Protein AF-A0AAN6UF73-F1 (afdb_monomer)

Sequence (122 aa):
MASRGGQQQQGEAVDLGTLSTQQLTAVKKQLDGEVEHLSQSYGQLAAALAKFRECLRVVQSGSSSLEKDTQSATEFYDAKVKELGANIQGLENIVQGKTNNLRMVEEVLRQKVLAAGEQPSS

InterPro domains:
  IPR009053 Prefoldin [G3DSA:1.10.287.370] (17-64)
  IPR009053 Prefoldin [G3DSA:1.10.287.370] (65-114)

Structure (mmCIF, N/CA/C/O backbone):
data_AF-A0AAN6UF73-F1
#
_entry.id   AF-A0AAN6UF73-F1
#
loop_
_atom_site.group_PDB
_atom_site.id
_atom_site.type_symbol
_atom_site.label_atom_id
_atom_site.label_alt_id
_atom_site.label_comp_id
_atom_site.label_asym_id
_atom_site.label_entity_id
_atom_site.label_seq_id
_atom_site.pdbx_PDB_ins_code
_atom_site.Cartn_x
_atom_site.Cartn_y
_atom_site.Cartn_z
_atom_site.occupancy
_atom_site.B_iso_or_equiv
_atom_site.auth_seq_id
_atom_site.auth_comp_id
_atom_site.auth_asym_id
_atom_site.auth_atom_id
_atom_site.pdbx_PDB_model_num
ATOM 1 N N . MET A 1 1 ? 19.159 -40.507 29.660 1.00 45.12 1 MET A N 1
ATOM 2 C CA . MET A 1 1 ? 19.038 -40.204 28.215 1.00 45.12 1 MET A CA 1
ATOM 3 C C . MET A 1 1 ? 17.563 -39.904 27.954 1.00 45.12 1 MET A C 1
ATOM 5 O O . MET A 1 1 ? 16.775 -40.828 27.914 1.00 45.12 1 MET A O 1
ATOM 9 N N . ALA A 1 2 ? 17.098 -38.687 28.240 1.00 49.09 2 ALA A N 1
ATOM 10 C CA . ALA A 1 2 ? 17.096 -37.505 27.365 1.00 49.09 2 ALA A CA 1
ATOM 11 C C . ALA A 1 2 ? 15.988 -37.553 26.290 1.00 49.09 2 ALA A C 1
ATOM 13 O O . ALA A 1 2 ? 16.274 -37.721 25.111 1.00 49.09 2 ALA A O 1
ATOM 14 N N . SER A 1 3 ? 14.736 -37.345 26.714 1.00 46.59 3 SER A N 1
ATOM 15 C CA . SER A 1 3 ? 13.620 -37.006 25.822 1.00 46.59 3 SER A CA 1
ATOM 16 C C . SER A 1 3 ? 13.335 -35.508 25.935 1.00 46.59 3 SER A C 1
ATOM 18 O O . SER A 1 3 ? 12.691 -35.046 26.873 1.00 46.59 3 SER A O 1
ATOM 20 N N . ARG A 1 4 ? 13.892 -34.747 24.989 1.00 51.75 4 ARG A N 1
ATOM 21 C CA . ARG A 1 4 ? 13.622 -33.323 24.750 1.00 51.75 4 ARG A CA 1
ATOM 22 C C . ARG A 1 4 ? 12.236 -33.209 24.107 1.00 51.75 4 ARG A C 1
ATOM 24 O O . ARG A 1 4 ? 12.088 -33.476 22.920 1.00 51.75 4 ARG A O 1
ATOM 31 N N . GLY A 1 5 ? 11.230 -32.839 24.896 1.00 46.72 5 GLY A N 1
ATOM 32 C CA . GLY A 1 5 ? 9.947 -32.367 24.375 1.00 46.72 5 GLY A CA 1
ATOM 33 C C . GLY A 1 5 ? 10.129 -30.974 23.778 1.00 46.72 5 GLY A C 1
ATOM 34 O O . GLY A 1 5 ? 10.600 -30.067 24.461 1.00 46.72 5 GLY A O 1
ATOM 35 N N . GLY A 1 6 ? 9.819 -30.831 22.490 1.00 47.97 6 GLY A N 1
ATOM 36 C CA . GLY A 1 6 ? 9.841 -29.557 21.785 1.00 47.97 6 GLY A CA 1
ATOM 37 C C . GLY A 1 6 ? 8.753 -28.638 22.321 1.00 47.97 6 GLY A C 1
ATOM 38 O O . GLY A 1 6 ? 7.569 -28.908 22.146 1.00 47.97 6 GLY A O 1
ATOM 39 N N . GLN A 1 7 ? 9.158 -27.548 22.961 1.00 49.78 7 GLN A N 1
ATOM 40 C CA . GLN A 1 7 ? 8.251 -26.464 23.299 1.00 49.78 7 GLN A CA 1
ATOM 41 C C . GLN A 1 7 ? 8.171 -25.541 22.083 1.00 49.78 7 GLN A C 1
ATOM 43 O O . GLN A 1 7 ? 9.099 -24.794 21.775 1.00 49.78 7 GLN A O 1
ATOM 48 N N . GLN A 1 8 ? 7.077 -25.698 21.337 1.00 47.19 8 GLN A N 1
ATOM 49 C CA . GLN A 1 8 ? 6.689 -24.837 20.229 1.00 47.19 8 GLN A CA 1
ATOM 50 C C . GLN A 1 8 ? 6.612 -23.391 20.726 1.00 47.19 8 GLN A C 1
ATOM 52 O O . GLN A 1 8 ? 5.924 -23.099 21.703 1.00 47.19 8 GLN A O 1
ATOM 57 N N . GLN A 1 9 ? 7.331 -22.497 20.046 1.00 44.38 9 GLN A N 1
ATOM 58 C CA . GLN A 1 9 ? 7.171 -21.055 20.190 1.00 44.38 9 GLN A CA 1
ATOM 59 C C . GLN A 1 9 ? 5.758 -20.690 19.741 1.00 44.38 9 GLN A C 1
ATOM 61 O O . GLN A 1 9 ? 5.437 -20.679 18.553 1.00 44.38 9 GLN A O 1
ATOM 66 N N . GLN A 1 10 ? 4.906 -20.452 20.729 1.00 39.59 10 GLN A N 1
ATOM 67 C CA . GLN A 1 10 ? 3.607 -19.837 20.567 1.00 39.59 10 GLN A CA 1
ATOM 68 C C . GLN A 1 10 ? 3.887 -18.363 20.261 1.00 39.59 10 GLN A C 1
ATOM 70 O O . GLN A 1 10 ? 4.352 -17.628 21.128 1.00 39.59 10 GLN A O 1
ATOM 75 N N . GLY A 1 11 ? 3.704 -17.955 19.003 1.00 44.62 11 GLY A N 1
ATOM 76 C CA . GLY A 1 11 ? 3.624 -16.536 18.677 1.00 44.62 11 GLY A CA 1
ATOM 77 C C . GLY A 1 11 ? 2.527 -15.944 19.549 1.00 44.62 11 GLY A C 1
ATOM 78 O O . GLY A 1 11 ? 1.411 -16.459 19.547 1.00 44.62 11 GLY A O 1
ATOM 79 N N . GLU A 1 12 ? 2.888 -14.954 20.357 1.00 49.75 12 GLU A N 1
ATOM 80 C CA . GLU A 1 12 ? 2.018 -14.307 21.330 1.00 49.75 12 GLU A CA 1
ATOM 81 C C . GLU A 1 12 ? 0.819 -13.717 20.575 1.00 49.75 12 GLU A C 1
ATOM 83 O O . GLU A 1 12 ? 0.893 -12.648 19.968 1.00 49.75 12 GLU A O 1
ATOM 88 N N . ALA A 1 13 ? -0.272 -14.482 20.504 1.00 52.22 13 ALA A N 1
ATOM 89 C CA . ALA A 1 13 ? -1.521 -14.023 19.936 1.00 52.22 13 ALA A CA 1
ATOM 90 C C . ALA A 1 13 ? -2.030 -12.945 20.887 1.00 52.22 13 ALA A C 1
ATOM 92 O O . ALA A 1 13 ? -2.541 -13.249 21.963 1.00 52.22 13 ALA A O 1
ATOM 93 N N . VAL A 1 14 ? -1.792 -11.683 20.529 1.00 63.09 14 VAL A N 1
ATOM 94 C CA . VAL A 1 14 ? -2.242 -10.535 21.313 1.00 63.09 14 VAL A CA 1
ATOM 95 C C . VAL A 1 14 ? -3.760 -10.620 21.412 1.00 63.09 14 VAL A C 1
ATOM 97 O O . VAL A 1 14 ? -4.469 -10.417 20.426 1.00 63.09 14 VAL A O 1
ATOM 100 N N . ASP A 1 15 ? -4.259 -10.953 22.599 1.00 70.94 15 ASP A N 1
ATOM 101 C CA . ASP A 1 15 ? -5.688 -11.046 22.845 1.00 70.94 15 ASP A CA 1
ATOM 102 C C . ASP A 1 15 ? -6.284 -9.634 22.871 1.00 70.94 15 ASP A C 1
ATOM 104 O O . ASP A 1 15 ? -6.174 -8.896 23.854 1.00 70.94 15 ASP A O 1
ATOM 108 N N . LEU A 1 16 ? -6.907 -9.243 21.759 1.00 75.31 16 LEU A N 1
ATOM 109 C CA . LEU A 1 16 ? -7.551 -7.937 21.600 1.00 75.31 16 LEU A CA 1
ATOM 110 C C . LEU A 1 16 ? -8.676 -7.714 22.631 1.00 75.31 16 LEU A C 1
ATOM 112 O O . LEU A 1 16 ? -9.005 -6.569 22.949 1.00 75.31 16 LEU A O 1
ATOM 116 N N . GLY A 1 17 ? -9.247 -8.793 23.179 1.00 72.50 17 GLY A N 1
ATOM 117 C CA . GLY A 1 17 ? -10.287 -8.769 24.205 1.00 72.50 17 GLY A CA 1
ATOM 118 C C . GLY A 1 17 ? -9.784 -8.305 25.573 1.00 72.50 17 GLY A C 1
ATOM 119 O O . GLY A 1 17 ? -10.557 -7.716 26.332 1.00 72.50 17 GLY A O 1
ATOM 120 N N . THR A 1 18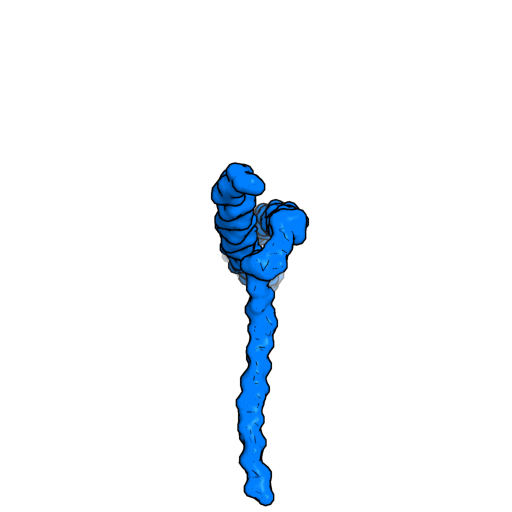 ? -8.496 -8.469 25.876 1.00 79.31 18 THR A N 1
ATOM 121 C CA . THR A 1 18 ? -7.882 -7.958 27.117 1.00 79.31 18 THR A CA 1
ATOM 122 C C . THR A 1 18 ? -7.584 -6.457 27.087 1.00 79.31 18 THR A C 1
ATOM 124 O O . THR A 1 18 ? -7.413 -5.840 28.138 1.00 79.31 18 THR A O 1
ATOM 127 N N . LEU A 1 19 ? -7.572 -5.836 25.903 1.00 83.56 19 LEU A N 1
ATOM 128 C CA . LEU A 1 19 ? -7.268 -4.414 25.754 1.00 83.56 19 LEU A CA 1
ATOM 129 C C . LEU A 1 19 ? -8.443 -3.527 26.190 1.00 83.56 19 LEU A C 1
ATOM 131 O O . LEU A 1 19 ? -9.624 -3.846 26.005 1.00 83.56 19 LEU A O 1
ATOM 135 N N . SER A 1 20 ? -8.120 -2.368 26.760 1.00 85.19 20 SER A N 1
ATOM 136 C CA . SER A 1 20 ? -9.109 -1.332 27.067 1.00 85.19 20 SER A CA 1
ATOM 137 C C . SER A 1 20 ? -9.607 -0.634 25.796 1.00 85.19 20 SER A C 1
ATOM 139 O O . SER A 1 20 ? -8.926 -0.592 24.771 1.00 85.19 20 SER A O 1
ATOM 141 N N . THR A 1 21 ? -10.786 -0.013 25.870 1.00 87.38 21 THR A N 1
ATOM 142 C CA . THR A 1 21 ? -11.348 0.792 24.769 1.00 87.38 21 THR A CA 1
ATOM 143 C C . THR A 1 21 ? -10.417 1.934 24.347 1.00 87.38 21 THR A C 1
ATOM 145 O O . THR A 1 21 ? -10.289 2.222 23.158 1.00 87.38 21 THR A O 1
ATOM 148 N N . GLN A 1 22 ? -9.709 2.542 25.305 1.00 88.56 22 GLN A N 1
ATOM 149 C CA . GLN A 1 22 ? -8.703 3.580 25.061 1.00 88.56 22 GLN A CA 1
ATOM 150 C C . GLN A 1 22 ? -7.510 3.038 24.259 1.00 88.56 22 GLN A C 1
ATOM 152 O O . GLN A 1 22 ? -7.116 3.641 23.261 1.00 88.56 22 GLN A O 1
ATOM 157 N N . GLN A 1 23 ? -6.977 1.870 24.637 1.00 89.19 23 GLN A N 1
ATOM 158 C CA . GLN A 1 23 ? -5.874 1.226 23.912 1.00 89.19 23 G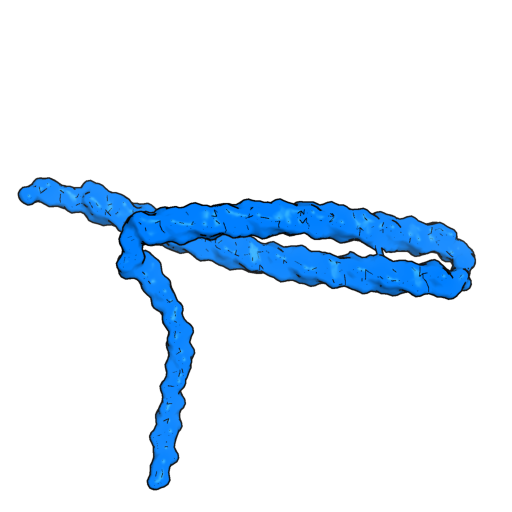LN A CA 1
ATOM 159 C C . GLN A 1 23 ? -6.289 0.815 22.497 1.00 89.19 23 GLN A C 1
ATOM 161 O O . GLN A 1 23 ? -5.562 1.092 21.548 1.00 89.19 23 GLN A O 1
ATOM 166 N N . LEU A 1 24 ? -7.477 0.227 22.334 1.00 88.88 24 LEU A N 1
ATOM 167 C CA . LEU A 1 24 ? -8.005 -0.144 21.018 1.00 88.88 24 LEU A CA 1
ATOM 168 C C . LEU A 1 24 ? -8.208 1.085 20.121 1.00 88.88 24 LEU A C 1
ATOM 170 O O . LEU A 1 24 ? -7.874 1.041 18.943 1.00 88.88 24 LEU A O 1
ATOM 174 N N . THR A 1 25 ? -8.675 2.205 20.678 1.00 90.25 25 THR A N 1
ATOM 175 C CA . THR A 1 25 ? -8.820 3.469 19.933 1.00 90.25 25 THR A CA 1
ATOM 176 C C . THR A 1 25 ? -7.463 4.033 19.501 1.00 90.25 25 THR A C 1
ATOM 178 O O . THR A 1 25 ? -7.325 4.513 18.376 1.00 90.25 25 THR A O 1
ATOM 181 N N . ALA A 1 26 ? -6.445 3.950 20.363 1.00 92.31 26 ALA A N 1
ATOM 182 C CA . ALA A 1 26 ? -5.086 4.366 20.023 1.00 92.31 26 ALA A CA 1
ATOM 183 C C . ALA A 1 26 ? -4.486 3.496 18.904 1.00 92.31 26 ALA A C 1
ATOM 185 O O . ALA A 1 26 ? -3.966 4.034 17.926 1.00 92.31 26 ALA A O 1
ATOM 186 N N . VAL A 1 27 ? -4.628 2.168 19.005 1.00 91.62 27 VAL A N 1
ATOM 187 C CA . VAL A 1 27 ? -4.183 1.215 17.972 1.00 91.62 27 VAL A CA 1
ATOM 188 C C . VAL A 1 27 ? -4.923 1.457 16.659 1.00 91.62 27 VAL A C 1
ATOM 190 O O . VAL A 1 27 ? -4.285 1.523 15.611 1.00 91.62 27 VAL A O 1
ATOM 193 N N . LYS A 1 28 ? -6.245 1.660 16.710 1.00 91.62 28 LYS A N 1
ATOM 194 C CA . LYS A 1 28 ? -7.060 2.019 15.545 1.00 91.62 28 LYS A CA 1
ATOM 195 C C . LYS A 1 28 ? -6.485 3.246 14.836 1.00 91.62 28 LYS A C 1
ATOM 197 O O . LYS A 1 28 ? -6.154 3.172 13.660 1.00 91.62 28 LYS A O 1
ATOM 202 N N . LYS A 1 29 ? -6.296 4.349 15.571 1.00 94.75 29 LYS A N 1
ATOM 203 C CA . LYS A 1 29 ? -5.776 5.609 15.020 1.00 94.75 29 LYS A CA 1
ATOM 204 C C . LYS A 1 29 ? -4.394 5.442 14.385 1.00 94.75 29 LYS A C 1
ATOM 206 O O . LYS A 1 29 ? -4.117 6.055 13.357 1.00 94.75 29 LYS A O 1
ATOM 211 N N . GLN A 1 30 ? -3.529 4.635 14.997 1.00 94.56 30 GLN A N 1
ATOM 212 C CA . GLN A 1 30 ? -2.218 4.334 14.431 1.00 94.56 30 GLN A CA 1
ATOM 213 C C . GLN A 1 30 ? -2.350 3.561 13.112 1.00 94.56 30 GLN A C 1
ATOM 215 O O . GLN A 1 30 ? -1.763 3.968 12.114 1.00 94.56 30 GLN A O 1
ATOM 220 N N . LEU A 1 31 ? -3.147 2.488 13.096 1.00 92.94 31 LEU A N 1
ATOM 221 C CA . LEU A 1 31 ? -3.368 1.673 11.902 1.00 92.94 31 LEU A CA 1
ATOM 222 C C . LEU A 1 31 ? -3.985 2.486 10.756 1.00 92.94 31 LEU A C 1
ATOM 224 O O . LEU A 1 31 ? -3.532 2.338 9.625 1.00 92.94 31 LEU A O 1
ATOM 228 N N . ASP A 1 32 ? -4.950 3.366 11.040 1.00 93.00 32 ASP A N 1
ATOM 229 C CA . ASP A 1 32 ? -5.522 4.306 10.063 1.00 93.00 32 ASP A CA 1
ATOM 230 C C . ASP A 1 32 ? -4.434 5.184 9.423 1.00 93.00 32 ASP A C 1
ATOM 232 O O . ASP A 1 32 ? -4.310 5.239 8.199 1.00 93.00 32 ASP A O 1
ATOM 236 N N . GLY A 1 33 ? -3.588 5.817 10.245 1.00 95.56 33 GLY A N 1
ATOM 237 C CA . GLY A 1 33 ? -2.496 6.659 9.749 1.00 95.56 33 GLY A CA 1
ATOM 238 C C . GLY A 1 33 ? -1.461 5.881 8.932 1.00 95.56 33 GLY A C 1
ATOM 239 O O . GLY A 1 33 ? -0.984 6.361 7.904 1.00 95.56 33 GLY A O 1
ATOM 240 N N . GLU A 1 34 ? -1.134 4.655 9.347 1.00 95.06 34 GLU A N 1
ATOM 241 C CA . GLU A 1 34 ? -0.223 3.789 8.597 1.00 95.06 34 GLU A CA 1
ATOM 242 C C . GLU A 1 34 ? -0.817 3.356 7.251 1.00 95.06 34 GLU A C 1
ATOM 244 O O . GLU A 1 34 ? -0.109 3.362 6.243 1.00 95.06 34 GLU A O 1
ATOM 249 N N . VAL A 1 35 ? -2.104 2.998 7.210 1.00 93.69 35 VAL A N 1
ATOM 250 C CA . VAL A 1 35 ? -2.807 2.639 5.967 1.00 93.69 35 VAL A CA 1
ATOM 251 C C . VAL A 1 35 ? -2.846 3.826 5.008 1.00 93.69 35 VAL A C 1
ATOM 253 O O . VAL A 1 35 ? -2.564 3.649 3.821 1.00 93.69 35 VAL A O 1
ATOM 256 N N . GLU A 1 36 ? -3.138 5.030 5.501 1.00 94.12 36 GLU A N 1
ATOM 257 C CA . GLU A 1 36 ? -3.140 6.245 4.684 1.00 94.12 36 GLU A CA 1
ATOM 258 C C . GLU A 1 36 ? -1.747 6.525 4.100 1.00 94.12 36 GLU A C 1
ATOM 260 O O . GLU A 1 36 ? -1.599 6.680 2.884 1.00 94.12 36 GLU A O 1
ATOM 265 N N . HIS A 1 37 ? -0.709 6.501 4.939 1.00 94.38 37 HIS A N 1
ATOM 266 C CA . HIS A 1 37 ? 0.668 6.742 4.509 1.00 94.38 37 HIS A CA 1
ATOM 267 C C . HIS A 1 37 ? 1.151 5.699 3.486 1.00 94.38 37 HIS A C 1
ATOM 269 O O . HIS A 1 37 ? 1.761 6.039 2.468 1.00 94.38 37 HIS A O 1
ATOM 275 N N . LEU A 1 38 ? 0.851 4.416 3.710 1.00 92.38 38 LEU A N 1
ATOM 276 C CA . LEU A 1 38 ? 1.196 3.351 2.764 1.00 92.38 38 LEU A CA 1
ATOM 277 C C . LEU A 1 38 ? 0.435 3.490 1.442 1.00 92.38 38 LEU A C 1
ATOM 279 O O . LEU A 1 38 ? 1.019 3.270 0.382 1.00 92.38 38 LEU A O 1
ATOM 283 N N . SER A 1 39 ? -0.831 3.908 1.485 1.00 91.12 39 SER A N 1
ATOM 284 C CA . SER A 1 39 ? -1.635 4.154 0.281 1.00 91.12 39 SER A CA 1
ATOM 285 C C . SER A 1 39 ? -1.086 5.326 -0.542 1.00 91.12 39 SER A C 1
ATOM 287 O O . SER A 1 39 ? -1.038 5.258 -1.772 1.00 91.12 39 SER A O 1
ATOM 289 N N . GLN A 1 40 ? -0.599 6.384 0.115 1.00 94.25 40 GLN A N 1
ATOM 290 C CA . GLN A 1 40 ? 0.096 7.487 -0.560 1.00 94.25 40 GLN A CA 1
ATOM 291 C C . GLN A 1 40 ? 1.391 7.007 -1.231 1.00 94.25 40 GLN A C 1
ATOM 293 O O . GLN A 1 40 ? 1.634 7.315 -2.402 1.00 94.25 40 GLN A O 1
ATOM 298 N N . SER A 1 41 ? 2.193 6.204 -0.523 1.00 94.00 41 SER A N 1
ATOM 299 C CA . SER A 1 41 ? 3.421 5.612 -1.070 1.00 94.00 41 SER A CA 1
ATOM 300 C C . SER A 1 41 ? 3.137 4.701 -2.273 1.00 94.00 41 SER A C 1
ATOM 302 O O . SER A 1 41 ? 3.810 4.804 -3.303 1.00 94.00 41 SER A O 1
ATOM 304 N N . TYR A 1 42 ? 2.084 3.880 -2.196 1.00 94.00 42 TYR A N 1
ATOM 305 C CA . TYR A 1 42 ? 1.599 3.071 -3.315 1.00 94.00 42 TYR A CA 1
ATOM 306 C C . TYR A 1 42 ? 1.293 3.939 -4.540 1.00 94.00 42 TYR A C 1
ATOM 308 O O . TYR A 1 42 ? 1.769 3.644 -5.636 1.00 94.00 42 TYR A O 1
ATOM 316 N N . GLY A 1 43 ? 0.558 5.042 -4.363 1.00 94.25 43 GLY A N 1
ATOM 317 C CA . GLY A 1 43 ? 0.216 5.953 -5.459 1.00 94.25 43 GLY A CA 1
ATOM 318 C C . GLY A 1 43 ? 1.450 6.548 -6.145 1.00 94.25 43 GLY A C 1
ATOM 319 O O . GLY A 1 43 ? 1.515 6.610 -7.376 1.00 94.25 43 GLY A O 1
ATOM 320 N N . GLN A 1 44 ? 2.466 6.927 -5.367 1.00 95.25 44 GLN A N 1
ATOM 321 C CA . GLN A 1 44 ? 3.732 7.440 -5.899 1.00 95.25 44 GLN A CA 1
ATOM 322 C C . GLN A 1 44 ? 4.489 6.378 -6.708 1.00 95.25 44 GLN A C 1
ATOM 324 O O . GLN A 1 44 ? 4.952 6.660 -7.818 1.00 95.25 44 GLN A O 1
ATOM 329 N N . LEU A 1 45 ? 4.583 5.151 -6.188 1.00 94.19 45 LEU A N 1
ATOM 330 C CA . LEU A 1 45 ? 5.249 4.041 -6.871 1.00 94.19 45 LEU A CA 1
ATOM 331 C C . LEU A 1 45 ? 4.500 3.618 -8.136 1.00 94.19 45 LEU A C 1
ATOM 333 O O . LEU A 1 45 ? 5.133 3.403 -9.169 1.00 94.19 45 LEU A O 1
ATOM 337 N N . ALA A 1 46 ? 3.169 3.567 -8.097 1.00 93.69 46 ALA A N 1
ATOM 338 C CA . ALA A 1 46 ? 2.339 3.273 -9.262 1.00 93.69 46 ALA A CA 1
ATOM 339 C C . ALA A 1 46 ? 2.537 4.319 -10.372 1.00 93.69 46 ALA A C 1
ATOM 341 O O . ALA A 1 46 ? 2.712 3.967 -11.542 1.00 93.69 46 ALA A O 1
ATOM 342 N N . ALA A 1 47 ? 2.601 5.604 -10.010 1.00 95.88 47 ALA A N 1
ATOM 343 C CA . ALA A 1 47 ? 2.898 6.675 -10.957 1.00 95.88 47 ALA A CA 1
ATOM 344 C C . ALA A 1 47 ? 4.321 6.568 -11.539 1.00 95.88 47 ALA A C 1
ATOM 346 O O . ALA A 1 47 ? 4.526 6.855 -12.721 1.00 95.88 47 ALA A O 1
ATOM 347 N N . ALA A 1 48 ? 5.310 6.161 -10.737 1.00 94.44 48 ALA A N 1
ATOM 348 C CA . ALA A 1 48 ? 6.668 5.908 -11.217 1.00 94.44 48 ALA A CA 1
ATOM 349 C C . ALA A 1 48 ? 6.713 4.706 -12.177 1.00 94.44 48 ALA A C 1
ATOM 351 O O . ALA A 1 48 ? 7.275 4.815 -13.266 1.00 94.44 48 ALA A O 1
ATOM 352 N N . LEU A 1 49 ? 6.058 3.595 -11.825 1.00 93.31 49 LEU A N 1
ATOM 353 C CA . LEU A 1 49 ? 5.945 2.399 -12.662 1.00 93.31 49 LEU A CA 1
ATOM 354 C C . LEU A 1 49 ? 5.321 2.719 -14.026 1.00 93.31 49 LEU A C 1
ATOM 356 O O . LEU A 1 49 ? 5.816 2.252 -15.051 1.00 93.31 49 LEU A O 1
ATOM 360 N N . ALA A 1 50 ? 4.260 3.532 -14.052 1.00 95.31 50 ALA A N 1
ATOM 361 C CA . ALA A 1 50 ? 3.620 3.962 -15.293 1.00 95.31 50 ALA A CA 1
ATOM 362 C C . ALA A 1 50 ? 4.595 4.727 -16.204 1.00 95.31 50 ALA A C 1
ATOM 364 O O . ALA A 1 50 ? 4.681 4.428 -17.394 1.00 95.31 50 ALA A O 1
ATOM 365 N N . LYS A 1 51 ? 5.386 5.649 -15.639 1.00 94.25 51 LYS A N 1
ATOM 366 C CA . LYS A 1 51 ? 6.417 6.388 -16.387 1.00 94.25 51 LYS A CA 1
ATOM 367 C C . LYS A 1 51 ? 7.503 5.458 -16.923 1.00 94.25 51 LYS A C 1
ATOM 369 O O . LYS A 1 51 ? 7.843 5.552 -18.095 1.00 94.25 51 LYS A O 1
ATOM 374 N N . PHE A 1 52 ? 7.998 4.522 -16.111 1.00 93.25 52 PHE A N 1
ATOM 375 C CA . PHE A 1 52 ? 9.010 3.559 -16.556 1.00 93.25 52 PHE A CA 1
ATOM 376 C C . PHE A 1 52 ? 8.503 2.638 -17.670 1.00 93.25 52 PHE A C 1
ATOM 378 O O . PHE A 1 52 ? 9.236 2.370 -18.621 1.00 93.25 52 PHE A O 1
ATOM 385 N N . ARG A 1 53 ? 7.241 2.200 -17.598 1.00 93.56 53 ARG A N 1
ATOM 386 C CA . ARG A 1 53 ? 6.597 1.431 -18.673 1.00 93.56 53 ARG A CA 1
ATOM 387 C C . ARG A 1 53 ? 6.475 2.232 -19.966 1.00 93.56 53 ARG A C 1
ATOM 389 O O . ARG A 1 53 ? 6.687 1.674 -21.039 1.00 93.56 53 ARG A O 1
ATOM 396 N N . GLU A 1 54 ? 6.159 3.520 -19.869 1.00 93.56 54 GLU A N 1
ATOM 397 C CA . GLU A 1 54 ? 6.105 4.398 -21.038 1.00 93.56 54 GLU A CA 1
ATOM 398 C C . GLU A 1 54 ? 7.493 4.586 -21.659 1.00 93.56 54 GLU A C 1
ATOM 400 O O . GLU A 1 54 ? 7.657 4.397 -22.863 1.00 93.5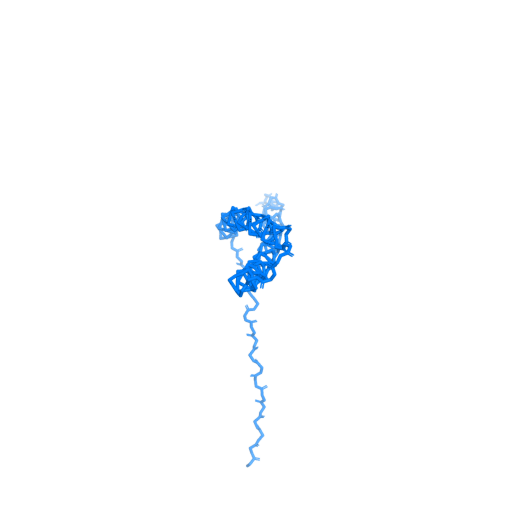6 54 GLU A O 1
ATOM 405 N N . CYS A 1 55 ? 8.516 4.856 -20.840 1.00 90.06 55 CYS A N 1
ATOM 406 C CA . CYS A 1 55 ? 9.902 4.955 -21.301 1.00 90.06 55 CYS A CA 1
ATOM 407 C C . CYS A 1 55 ? 10.357 3.673 -22.012 1.00 90.06 55 CYS A C 1
ATOM 409 O O . CYS A 1 55 ? 10.924 3.752 -23.100 1.00 90.06 55 CYS A O 1
ATOM 411 N N . LEU A 1 56 ? 10.056 2.500 -21.444 1.00 88.88 56 LEU A N 1
ATOM 412 C CA . LEU A 1 56 ? 10.369 1.208 -22.057 1.00 88.88 56 LEU A CA 1
ATOM 413 C C . LEU A 1 56 ? 9.724 1.071 -23.446 1.00 88.88 56 LEU A C 1
ATOM 415 O O . LEU A 1 56 ? 10.399 0.683 -24.398 1.00 88.88 56 LEU A O 1
ATOM 419 N N . ARG A 1 57 ? 8.444 1.443 -23.585 1.00 88.88 57 ARG A N 1
ATOM 420 C CA . ARG A 1 57 ? 7.732 1.395 -24.872 1.00 88.88 57 ARG A CA 1
ATOM 421 C C . ARG A 1 57 ? 8.371 2.317 -25.912 1.00 88.88 57 ARG A C 1
ATOM 423 O O . ARG A 1 57 ? 8.522 1.923 -27.068 1.00 88.88 57 ARG A O 1
ATOM 430 N N . VAL A 1 58 ? 8.748 3.534 -25.522 1.00 87.25 58 VAL A N 1
ATOM 431 C CA . VAL A 1 58 ? 9.406 4.496 -26.423 1.00 87.25 58 VAL A CA 1
ATOM 432 C C . VAL A 1 58 ? 10.756 3.954 -26.905 1.00 87.25 58 VAL A C 1
ATOM 434 O O . VAL A 1 58 ? 11.038 3.981 -28.100 1.00 87.25 58 VAL A O 1
ATOM 437 N N . VAL A 1 59 ? 11.557 3.380 -26.004 1.00 85.62 59 VAL A N 1
ATOM 438 C CA . VAL A 1 59 ? 12.861 2.780 -26.341 1.00 85.62 59 VAL A CA 1
ATOM 439 C C . VAL A 1 59 ? 12.712 1.586 -27.296 1.00 85.62 59 VAL A C 1
ATOM 441 O O . VAL A 1 59 ? 13.471 1.455 -28.259 1.00 85.62 59 VAL A O 1
ATOM 444 N N . GLN A 1 60 ? 11.699 0.745 -27.080 1.00 83.19 60 GLN A N 1
ATOM 445 C CA . GLN A 1 60 ? 11.411 -0.411 -27.937 1.00 83.19 60 GLN A CA 1
ATOM 446 C C . GLN A 1 60 ? 10.834 -0.025 -29.307 1.00 83.19 60 GLN A C 1
ATOM 448 O O . GLN A 1 60 ? 11.075 -0.718 -30.288 1.00 83.19 60 GLN A O 1
ATOM 453 N N . SER A 1 61 ? 10.070 1.068 -29.394 1.00 81.31 61 SER A N 1
ATOM 454 C CA . SER A 1 61 ? 9.452 1.518 -30.653 1.00 81.31 61 SER A CA 1
ATOM 455 C C . SER A 1 61 ? 10.380 2.364 -31.529 1.00 81.31 61 SER A C 1
ATOM 457 O O . SER A 1 61 ? 10.222 2.366 -32.747 1.00 81.31 61 SER A O 1
ATOM 459 N N . GLY A 1 62 ? 11.364 3.054 -30.942 1.00 70.69 62 GLY A N 1
ATOM 460 C CA . GLY A 1 62 ? 12.332 3.874 -31.681 1.00 70.69 62 GLY A CA 1
ATOM 461 C C . GLY A 1 62 ? 13.486 3.098 -32.331 1.00 70.69 62 GLY A C 1
ATOM 462 O O . GLY A 1 62 ? 14.201 3.653 -33.162 1.00 70.69 62 GLY A O 1
ATOM 463 N N . SER A 1 63 ? 13.682 1.822 -31.990 1.00 61.34 63 SER A N 1
ATOM 464 C CA . SER A 1 63 ? 14.832 1.020 -32.426 1.00 61.34 63 SER A CA 1
ATOM 465 C C . SER A 1 63 ? 14.525 0.174 -33.664 1.00 61.34 63 SER A C 1
ATOM 467 O O . SER A 1 63 ? 14.371 -1.042 -33.606 1.00 61.34 63 SER A O 1
ATOM 469 N N . SER A 1 64 ? 14.476 0.825 -34.829 1.00 57.19 64 SER A N 1
ATOM 470 C CA . SER A 1 64 ? 14.484 0.128 -36.131 1.00 57.19 64 SER A CA 1
ATOM 471 C C . SER A 1 64 ? 15.882 -0.359 -36.557 1.00 57.19 64 SER A C 1
ATOM 473 O O . SER A 1 64 ? 15.999 -1.105 -37.526 1.00 57.19 64 SER A O 1
ATOM 475 N N . SER A 1 65 ? 16.924 -0.017 -35.789 1.00 54.62 65 SER A N 1
ATOM 476 C CA . SER A 1 65 ? 18.296 -0.515 -35.927 1.00 54.62 65 SER A CA 1
ATOM 477 C C . SER A 1 65 ? 18.864 -0.786 -34.532 1.00 54.62 65 SER A C 1
ATOM 479 O O . SER A 1 65 ? 18.920 0.114 -33.700 1.00 54.62 65 SER A O 1
ATOM 481 N N . LEU A 1 66 ? 19.228 -2.038 -34.247 1.00 56.34 66 LEU A N 1
ATOM 482 C CA . LEU A 1 66 ? 19.756 -2.487 -32.953 1.00 56.34 66 LEU A CA 1
ATOM 483 C C . LEU A 1 66 ? 21.152 -1.901 -32.688 1.00 56.34 66 LEU A C 1
ATOM 485 O O . LEU A 1 66 ? 22.171 -2.507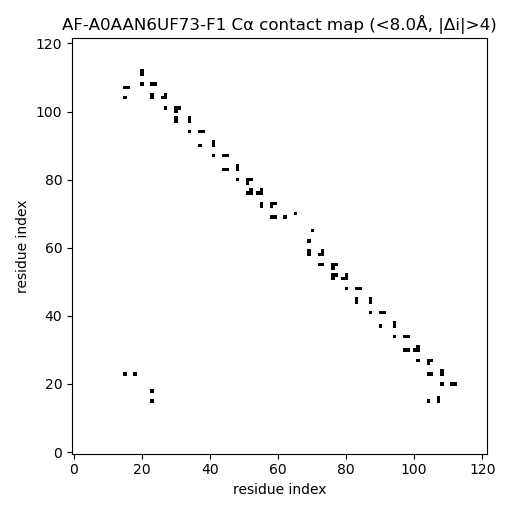 -33.018 1.00 56.34 66 LEU A O 1
ATOM 489 N N . GLU A 1 67 ? 21.201 -0.727 -32.067 1.00 64.06 67 GLU A N 1
ATOM 490 C CA . GLU A 1 67 ? 22.404 -0.212 -31.414 1.00 64.06 67 GLU A CA 1
ATOM 491 C C . GLU A 1 67 ? 22.510 -0.821 -30.001 1.00 64.06 67 GLU A C 1
ATOM 493 O O . GLU A 1 67 ? 21.509 -0.975 -29.296 1.00 64.06 67 GLU A O 1
ATOM 498 N N . LYS A 1 68 ? 23.721 -1.203 -29.567 1.00 69.31 68 LYS A N 1
ATOM 499 C CA . LYS A 1 68 ? 23.958 -1.875 -28.266 1.00 69.31 68 LYS A CA 1
ATOM 500 C C . LYS A 1 68 ? 23.420 -1.083 -27.058 1.00 69.31 68 LYS A C 1
ATOM 502 O O . LYS A 1 68 ? 23.039 -1.681 -26.048 1.00 69.31 68 LYS A O 1
ATOM 507 N N . ASP A 1 69 ? 23.350 0.241 -27.173 1.00 71.31 69 ASP A N 1
ATOM 508 C CA . ASP A 1 69 ? 22.797 1.137 -26.154 1.00 71.31 69 ASP A CA 1
ATOM 509 C C . ASP A 1 69 ? 21.287 0.946 -25.945 1.00 71.31 69 ASP A C 1
ATOM 511 O O . ASP A 1 69 ? 20.807 0.961 -24.810 1.00 71.31 69 ASP A O 1
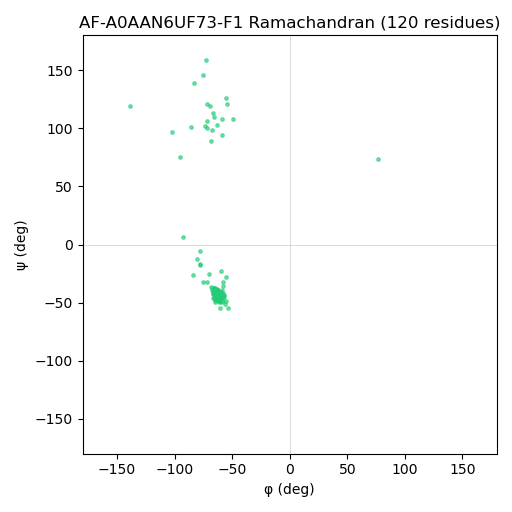ATOM 515 N N . THR A 1 70 ? 20.523 0.682 -27.009 1.00 77.94 70 THR A N 1
ATOM 516 C CA . THR A 1 70 ? 19.072 0.466 -26.900 1.00 77.94 70 THR A CA 1
ATOM 517 C C . THR A 1 70 ? 18.745 -0.841 -26.174 1.00 77.94 70 THR A C 1
ATOM 519 O O . THR A 1 70 ? 17.793 -0.901 -25.390 1.00 77.94 70 THR A O 1
ATOM 522 N N . GLN A 1 71 ? 19.551 -1.885 -26.385 1.00 81.31 71 GLN A N 1
ATOM 523 C CA . GLN A 1 71 ? 19.388 -3.161 -25.685 1.00 81.31 71 GLN A CA 1
ATOM 524 C C . GLN A 1 71 ? 19.616 -2.994 -24.175 1.00 81.31 71 GLN A C 1
ATOM 526 O O . GLN A 1 71 ? 18.755 -3.366 -23.380 1.00 81.31 71 GLN A O 1
ATOM 531 N N . SER A 1 72 ? 20.705 -2.321 -23.795 1.00 84.81 72 SER A N 1
ATOM 532 C CA . SER A 1 72 ? 21.044 -2.061 -22.388 1.00 84.81 72 SER A CA 1
ATOM 533 C C . SER A 1 72 ? 19.974 -1.210 -21.686 1.00 84.81 72 SER A C 1
ATOM 535 O O . SER A 1 72 ? 19.585 -1.495 -20.552 1.00 84.81 72 SER A O 1
ATOM 537 N N . ALA A 1 73 ? 19.439 -0.190 -22.370 1.00 86.00 73 ALA A N 1
ATOM 538 C CA . ALA A 1 73 ? 18.343 0.628 -21.851 1.00 86.00 73 ALA A CA 1
ATOM 539 C C . ALA A 1 73 ? 17.050 -0.187 -21.665 1.00 86.00 73 ALA A C 1
ATOM 541 O O . ALA A 1 73 ? 16.365 -0.036 -20.653 1.00 86.00 73 ALA A O 1
ATOM 542 N N . THR A 1 74 ? 16.733 -1.077 -22.609 1.00 88.19 74 THR A N 1
ATOM 543 C CA . THR A 1 74 ? 15.561 -1.965 -22.527 1.00 88.19 74 THR A CA 1
ATOM 544 C C . THR A 1 74 ? 15.654 -2.882 -21.309 1.00 88.19 74 THR A C 1
ATOM 546 O O . THR A 1 74 ? 14.698 -2.974 -20.540 1.00 88.19 74 THR A O 1
ATOM 549 N N . GLU A 1 75 ? 16.814 -3.504 -21.086 1.00 90.00 75 GLU A N 1
ATOM 550 C CA . GLU A 1 75 ? 17.055 -4.370 -19.925 1.00 90.00 75 GLU A CA 1
ATOM 551 C C . GLU A 1 75 ? 16.965 -3.596 -18.602 1.00 90.00 75 GLU A C 1
ATOM 553 O O . GLU A 1 75 ? 16.333 -4.061 -17.651 1.00 90.00 75 GLU A O 1
ATOM 558 N N . PHE A 1 76 ? 17.526 -2.383 -18.545 1.00 90.44 76 PHE A N 1
ATOM 559 C CA . PHE A 1 76 ? 17.446 -1.524 -17.362 1.00 90.44 76 PHE A CA 1
ATOM 560 C C . PHE A 1 76 ? 16.000 -1.148 -17.010 1.00 90.44 76 PHE A C 1
ATOM 562 O O . PHE A 1 76 ? 15.580 -1.273 -15.855 1.00 90.44 76 PHE A O 1
ATOM 569 N N . TYR A 1 77 ? 15.226 -0.694 -18.000 1.00 92.19 77 TYR A N 1
ATOM 570 C CA . TYR A 1 77 ? 13.839 -0.292 -17.787 1.00 92.19 77 TYR A CA 1
ATOM 571 C C . TYR A 1 77 ? 12.947 -1.485 -17.434 1.00 92.19 77 TYR A C 1
ATOM 573 O O . TYR A 1 77 ? 12.116 -1.366 -16.534 1.00 92.19 77 TYR A O 1
ATOM 581 N N . ASP A 1 78 ? 13.147 -2.641 -18.068 1.00 92.75 78 ASP A N 1
ATOM 582 C CA . ASP A 1 78 ? 12.433 -3.875 -17.729 1.00 92.75 78 ASP A CA 1
ATOM 583 C C . ASP A 1 78 ? 12.720 -4.319 -16.283 1.00 92.75 78 ASP A C 1
ATOM 585 O O . ASP A 1 78 ? 11.788 -4.592 -15.518 1.00 92.75 78 ASP A O 1
ATOM 589 N N . ALA A 1 79 ? 13.989 -4.290 -15.860 1.00 95.12 79 ALA A N 1
ATOM 590 C CA . ALA A 1 79 ? 14.373 -4.589 -14.482 1.00 95.12 79 ALA A CA 1
ATOM 591 C C . ALA A 1 79 ? 13.714 -3.626 -13.479 1.00 95.12 79 ALA A C 1
ATOM 593 O O . ALA A 1 79 ? 13.171 -4.069 -12.463 1.00 95.12 79 ALA A O 1
ATOM 594 N N . LYS A 1 80 ? 13.687 -2.318 -13.775 1.00 94.12 80 LYS A N 1
ATOM 595 C CA . LYS A 1 80 ? 13.039 -1.317 -12.910 1.00 94.12 80 LYS A CA 1
ATOM 596 C C . LYS A 1 80 ? 11.525 -1.484 -12.836 1.00 94.12 80 LYS A C 1
ATOM 598 O O . LYS A 1 80 ? 10.954 -1.351 -11.755 1.00 94.12 80 LYS A O 1
ATOM 603 N N . VAL A 1 81 ? 10.875 -1.821 -13.949 1.00 95.12 81 VAL A N 1
ATOM 604 C CA . VAL A 1 81 ? 9.438 -2.132 -13.986 1.00 95.12 81 VAL A CA 1
ATOM 605 C C . VAL A 1 81 ? 9.126 -3.354 -13.118 1.00 95.12 81 VAL A C 1
ATOM 607 O O . VAL A 1 81 ? 8.162 -3.320 -12.351 1.00 95.12 81 VAL A O 1
ATOM 610 N N . LYS A 1 82 ? 9.947 -4.409 -13.188 1.00 95.56 82 LYS A N 1
ATOM 611 C CA . LYS A 1 82 ? 9.793 -5.615 -12.356 1.00 95.56 82 LYS A CA 1
ATOM 612 C C . LYS A 1 82 ? 9.995 -5.330 -10.867 1.00 95.56 82 LYS A C 1
ATOM 614 O O . LYS A 1 82 ? 9.156 -5.723 -10.061 1.00 95.56 82 LYS A O 1
ATOM 619 N N . GLU A 1 83 ? 11.061 -4.617 -10.509 1.00 95.69 83 GLU A N 1
ATOM 620 C CA . GLU A 1 83 ? 11.371 -4.239 -9.123 1.00 95.69 83 GL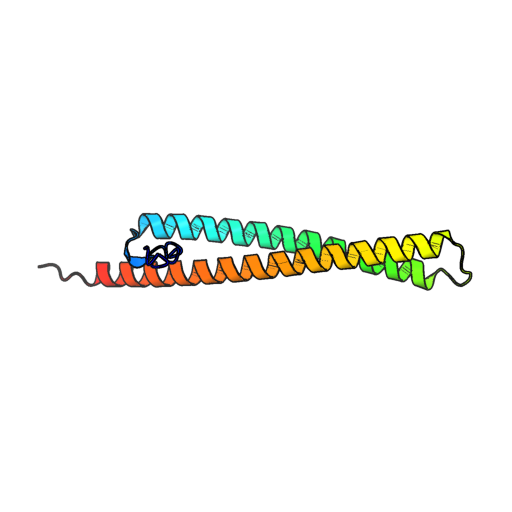U A CA 1
ATOM 621 C C . GLU A 1 83 ? 10.248 -3.394 -8.505 1.00 95.69 83 GLU A C 1
ATOM 623 O O . GLU A 1 83 ? 9.740 -3.713 -7.428 1.00 95.69 83 GLU A O 1
ATOM 628 N N . LEU A 1 84 ? 9.803 -2.346 -9.207 1.00 94.44 84 LEU A N 1
ATOM 629 C CA . LEU A 1 84 ? 8.700 -1.505 -8.742 1.00 94.44 84 LEU A CA 1
ATOM 630 C C . LEU A 1 84 ? 7.384 -2.282 -8.658 1.00 94.44 84 LEU A C 1
ATOM 632 O O . LEU A 1 84 ? 6.646 -2.098 -7.695 1.00 94.44 84 LEU A O 1
ATOM 636 N N . GLY A 1 85 ? 7.106 -3.173 -9.613 1.00 94.81 85 GLY A N 1
ATOM 637 C CA . GLY A 1 85 ? 5.934 -4.048 -9.568 1.00 94.81 85 GLY A CA 1
ATOM 638 C C . GLY A 1 85 ? 5.914 -4.940 -8.323 1.00 94.81 85 GLY A C 1
ATOM 639 O O . GLY A 1 85 ? 4.899 -4.997 -7.631 1.00 94.81 85 GLY A O 1
ATOM 640 N N . ALA A 1 86 ? 7.044 -5.568 -7.988 1.00 96.19 86 ALA A N 1
ATOM 641 C CA . ALA A 1 86 ? 7.171 -6.388 -6.784 1.00 96.19 86 ALA A CA 1
ATOM 642 C C . ALA A 1 86 ? 6.996 -5.563 -5.496 1.00 9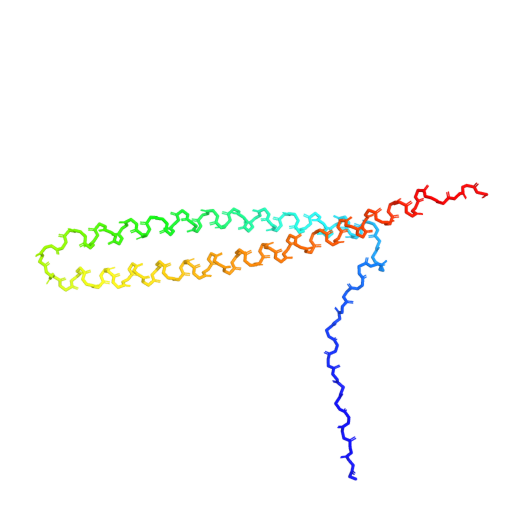6.19 86 ALA A C 1
ATOM 644 O O . ALA A 1 86 ? 6.286 -5.988 -4.584 1.00 96.19 86 ALA A O 1
ATOM 645 N N . ASN A 1 87 ? 7.580 -4.360 -5.438 1.00 94.38 87 ASN A N 1
ATOM 646 C CA . ASN A 1 87 ? 7.425 -3.454 -4.295 1.00 94.38 87 ASN A CA 1
ATOM 647 C C . ASN A 1 87 ? 5.969 -3.007 -4.103 1.00 94.38 87 ASN A C 1
ATOM 649 O O . ASN A 1 87 ? 5.462 -3.022 -2.982 1.00 94.38 87 ASN A O 1
ATOM 653 N N . ILE A 1 88 ? 5.283 -2.649 -5.191 1.00 94.81 88 ILE A N 1
ATOM 654 C CA . ILE A 1 88 ? 3.866 -2.261 -5.178 1.00 94.81 88 ILE A CA 1
ATOM 655 C C . ILE A 1 88 ? 2.997 -3.420 -4.681 1.00 94.81 88 ILE A C 1
ATOM 657 O O . ILE A 1 88 ? 2.161 -3.217 -3.805 1.00 94.81 88 ILE A O 1
ATOM 661 N N . GLN A 1 89 ? 3.228 -4.637 -5.178 1.00 95.19 89 GLN A N 1
ATOM 662 C CA . GLN A 1 89 ? 2.500 -5.826 -4.729 1.00 95.19 89 GLN A CA 1
ATOM 663 C C . GLN A 1 89 ? 2.755 -6.129 -3.243 1.00 95.19 89 GLN A C 1
ATOM 665 O O . GLN A 1 89 ? 1.831 -6.471 -2.505 1.00 95.19 89 GLN A O 1
ATOM 670 N N . GLY A 1 90 ? 3.998 -5.974 -2.779 1.00 94.88 90 GLY A N 1
ATOM 671 C CA . GLY A 1 90 ? 4.343 -6.103 -1.363 1.00 94.88 90 GLY A CA 1
ATOM 672 C C . GLY A 1 90 ? 3.602 -5.088 -0.491 1.00 94.88 90 GLY A C 1
ATOM 673 O O . GLY A 1 90 ? 3.018 -5.461 0.527 1.00 94.88 90 GLY A O 1
ATOM 674 N N . LEU A 1 91 ? 3.567 -3.821 -0.912 1.00 93.50 91 LEU A N 1
ATOM 675 C CA . LEU A 1 91 ? 2.824 -2.770 -0.216 1.00 93.50 91 LEU A CA 1
ATOM 676 C C . LEU A 1 91 ? 1.323 -3.046 -0.185 1.00 93.50 91 LEU A C 1
ATOM 678 O O . LEU A 1 91 ? 0.710 -2.880 0.865 1.00 93.50 91 LEU A O 1
ATOM 682 N N . GLU A 1 92 ? 0.739 -3.507 -1.290 1.00 92.38 92 GLU A N 1
ATOM 683 C CA . GLU A 1 92 ? -0.683 -3.848 -1.352 1.00 92.38 92 GLU A CA 1
ATOM 684 C C . GLU A 1 92 ? -1.040 -4.946 -0.338 1.00 92.38 92 GLU A C 1
ATOM 686 O O . GLU A 1 92 ? -1.998 -4.799 0.421 1.00 92.38 92 GLU A O 1
ATOM 691 N N . ASN A 1 93 ? -0.209 -5.988 -0.229 1.00 94.56 93 ASN A N 1
ATOM 692 C CA . ASN A 1 93 ? -0.382 -7.041 0.776 1.00 94.56 93 ASN A CA 1
ATOM 693 C C . ASN A 1 93 ? -0.288 -6.499 2.213 1.00 94.56 93 ASN A C 1
ATOM 695 O O . ASN A 1 93 ? -1.082 -6.881 3.076 1.00 94.56 93 ASN A O 1
ATOM 699 N N . ILE A 1 94 ? 0.662 -5.596 2.485 1.00 93.31 94 ILE A N 1
ATOM 700 C CA . ILE A 1 94 ? 0.815 -4.971 3.809 1.00 93.31 94 ILE A CA 1
ATOM 701 C C . ILE A 1 94 ? -0.412 -4.117 4.143 1.00 93.31 94 ILE A C 1
ATOM 703 O O . I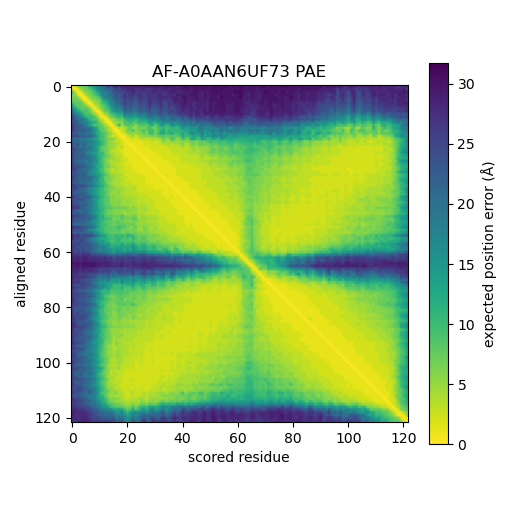LE A 1 94 ? -0.929 -4.204 5.259 1.00 93.31 94 ILE A O 1
ATOM 707 N N . VAL A 1 95 ? -0.891 -3.315 3.188 1.00 92.25 95 VAL A N 1
ATOM 708 C CA . VAL A 1 95 ? -2.087 -2.479 3.355 1.00 92.25 95 VAL A CA 1
ATOM 709 C C . VAL A 1 95 ? -3.302 -3.356 3.642 1.00 92.25 95 VAL A C 1
ATOM 711 O O . VAL A 1 95 ? -3.978 -3.121 4.639 1.00 92.25 95 VAL A O 1
ATOM 714 N N . GLN A 1 96 ? -3.529 -4.416 2.861 1.00 92.88 96 GLN A N 1
ATOM 715 C CA . GLN A 1 96 ? -4.629 -5.358 3.098 1.00 92.88 96 GLN A CA 1
ATOM 716 C C . GLN A 1 96 ? -4.551 -5.998 4.492 1.00 92.88 96 GLN A C 1
ATOM 718 O O . GLN A 1 96 ? -5.560 -6.065 5.199 1.00 92.88 96 GLN A O 1
ATOM 723 N N . GLY A 1 97 ? -3.357 -6.418 4.922 1.00 93.25 97 GLY A N 1
ATOM 724 C CA . GLY A 1 97 ? -3.137 -6.954 6.265 1.00 93.25 97 GLY A CA 1
ATOM 725 C C . GLY A 1 97 ? -3.479 -5.945 7.365 1.00 93.25 97 GLY A C 1
ATOM 726 O O . GLY A 1 97 ? -4.214 -6.268 8.299 1.00 93.25 97 GLY A O 1
ATOM 727 N N . LYS A 1 98 ? -3.018 -4.696 7.233 1.00 92.50 98 LYS A N 1
ATOM 728 C CA . LYS A 1 98 ? -3.325 -3.625 8.196 1.00 92.50 98 LYS A CA 1
ATOM 729 C C . LYS A 1 98 ? -4.808 -3.258 8.205 1.00 92.50 98 LYS A C 1
ATOM 731 O O . LYS A 1 98 ? -5.365 -3.091 9.285 1.00 92.50 98 LYS A O 1
ATOM 736 N N . THR A 1 99 ? -5.468 -3.204 7.049 1.00 91.44 99 THR A N 1
ATOM 737 C CA . THR A 1 99 ? -6.918 -2.976 6.956 1.00 91.44 99 THR A CA 1
ATOM 738 C C . THR A 1 99 ? -7.712 -4.102 7.621 1.00 91.44 99 THR A C 1
ATOM 740 O O . THR A 1 99 ? -8.702 -3.836 8.299 1.00 91.44 99 THR A O 1
ATOM 743 N N . ASN A 1 100 ? -7.280 -5.358 7.485 1.00 92.88 100 ASN A N 1
ATOM 744 C CA . ASN A 1 100 ? -7.912 -6.475 8.188 1.00 92.88 100 ASN A CA 1
ATOM 745 C C . ASN A 1 100 ? -7.727 -6.363 9.708 1.00 92.88 100 ASN A C 1
ATOM 747 O O . ASN A 1 100 ? -8.692 -6.533 10.451 1.00 92.88 100 ASN A O 1
ATOM 751 N N . ASN A 1 101 ? -6.525 -6.003 10.168 1.00 90.19 101 ASN A N 1
ATOM 752 C CA . ASN A 1 101 ? -6.273 -5.746 11.587 1.00 90.19 101 ASN A CA 1
ATOM 753 C C . ASN A 1 101 ? -7.143 -4.602 12.120 1.00 90.19 101 ASN A C 1
ATOM 755 O O . ASN A 1 101 ? -7.727 -4.733 13.192 1.00 90.19 101 ASN A O 1
ATOM 759 N N . LEU A 1 102 ? -7.282 -3.519 11.352 1.00 91.94 102 LEU A N 1
ATOM 760 C CA . LEU A 1 102 ? -8.138 -2.386 11.692 1.00 91.94 102 LEU A CA 1
ATOM 761 C C . LEU A 1 102 ? -9.591 -2.835 11.893 1.00 91.94 102 LEU A C 1
ATOM 763 O O . LEU A 1 102 ? -10.166 -2.554 12.940 1.00 91.94 102 LEU A O 1
ATOM 767 N N . ARG A 1 103 ? -10.146 -3.616 10.956 1.00 91.56 103 ARG A N 1
ATOM 768 C CA . ARG A 1 103 ? -11.511 -4.163 11.068 1.00 91.56 103 ARG A CA 1
ATOM 769 C C . ARG A 1 103 ? -11.700 -5.016 12.322 1.00 91.56 103 ARG A C 1
ATOM 771 O O . ARG A 1 103 ? -12.724 -4.896 12.986 1.00 91.56 103 ARG A O 1
ATOM 778 N N . MET A 1 104 ? -10.723 -5.859 12.663 1.00 90.94 104 MET A N 1
ATOM 779 C CA . MET A 1 104 ? -10.786 -6.666 13.889 1.00 90.94 104 MET A CA 1
ATOM 780 C C . MET A 1 104 ? -10.778 -5.786 15.144 1.00 90.94 104 MET A C 1
ATOM 782 O O . MET A 1 104 ? -11.572 -6.010 16.055 1.00 90.94 104 MET A O 1
ATOM 786 N N . VAL A 1 105 ? -9.921 -4.760 15.185 1.00 90.19 105 VAL A N 1
ATOM 787 C CA . VAL A 1 105 ? -9.872 -3.798 16.299 1.00 90.19 105 VAL A CA 1
ATOM 788 C C . VAL A 1 105 ? -11.190 -3.030 16.421 1.00 90.19 105 VAL A C 1
ATOM 790 O O . VAL A 1 105 ? -11.683 -2.841 17.533 1.00 90.19 105 VAL A O 1
ATOM 793 N N . GLU A 1 106 ? -11.784 -2.615 15.301 1.00 90.50 106 GLU A N 1
ATOM 794 C CA . GLU A 1 106 ? -13.079 -1.930 15.279 1.00 90.50 106 GLU A CA 1
ATOM 795 C C . GLU A 1 106 ? -14.221 -2.813 15.789 1.00 90.50 106 GLU A C 1
ATOM 797 O O . GLU A 1 106 ? -15.044 -2.336 16.572 1.00 90.50 106 GLU A O 1
ATOM 802 N N . GLU A 1 107 ? -14.254 -4.090 15.405 1.00 91.50 107 GLU A N 1
ATOM 803 C CA . GLU A 1 107 ? -15.272 -5.036 15.871 1.00 91.50 107 GLU A CA 1
ATOM 804 C C . GLU A 1 107 ? -15.167 -5.272 17.383 1.00 91.50 107 GLU A C 1
ATOM 806 O O . GLU A 1 107 ? -16.162 -5.165 18.103 1.00 91.50 107 GLU A O 1
ATOM 811 N N . VAL A 1 108 ? -13.954 -5.493 17.902 1.00 90.88 108 VAL A N 1
ATOM 812 C CA . VAL A 1 108 ? -13.734 -5.670 19.348 1.00 90.88 108 VAL A CA 1
ATOM 813 C C . VAL A 1 108 ? -14.088 -4.397 20.122 1.00 90.88 108 VAL A C 1
ATOM 815 O O . VAL A 1 108 ? -14.708 -4.462 21.188 1.00 90.88 108 VAL A O 1
ATOM 818 N N . LEU A 1 109 ? -13.734 -3.223 19.591 1.00 89.81 109 LEU A N 1
ATOM 819 C CA . LEU A 1 109 ? -14.097 -1.943 20.196 1.00 89.81 109 LEU A CA 1
ATOM 820 C C . LEU A 1 109 ? -15.621 -1.768 20.239 1.00 89.81 109 LEU A C 1
ATOM 822 O O . LEU A 1 109 ? -16.159 -1.381 21.277 1.00 89.81 109 LEU A O 1
ATOM 826 N N . ARG A 1 110 ? -16.320 -2.097 19.146 1.00 90.56 110 ARG A N 1
ATOM 827 C CA . ARG A 1 110 ? -17.784 -2.043 19.062 1.00 90.56 110 ARG A CA 1
ATOM 828 C C . ARG A 1 110 ? -18.436 -2.974 20.083 1.00 90.56 110 ARG A C 1
ATOM 830 O O . ARG A 1 110 ? -19.317 -2.528 20.813 1.00 90.56 110 ARG A O 1
ATOM 837 N N . GLN A 1 111 ? -17.977 -4.223 20.179 1.00 90.19 111 GLN A N 1
ATOM 838 C CA . GLN A 1 111 ? -18.480 -5.193 21.158 1.00 90.19 111 GLN A CA 1
ATOM 839 C C . GLN A 1 111 ? -18.300 -4.706 22.600 1.00 90.19 111 GLN A C 1
ATOM 841 O O . GLN A 1 111 ? -19.227 -4.795 23.401 1.00 90.19 111 GLN A O 1
ATOM 846 N N . LYS A 1 112 ? -17.139 -4.126 22.930 1.00 87.81 112 LYS A N 1
ATOM 847 C CA . LYS A 1 112 ? -16.883 -3.566 24.267 1.00 87.81 112 LYS A CA 1
ATOM 848 C C . LYS A 1 112 ? -17.774 -2.370 24.594 1.00 87.81 112 LYS A C 1
ATOM 850 O O . LYS A 1 112 ? -18.217 -2.252 25.732 1.00 87.81 112 LYS A O 1
ATOM 855 N N . VAL A 1 113 ? -18.021 -1.482 23.630 1.00 86.88 113 VAL A N 1
ATOM 856 C CA . VAL A 1 113 ? -18.895 -0.313 23.832 1.00 86.88 113 VAL A CA 1
ATOM 857 C C . VAL A 1 113 ? -20.345 -0.743 24.057 1.00 86.88 113 VAL A C 1
ATOM 859 O O . VAL A 1 113 ? -20.992 -0.205 24.951 1.00 86.88 113 VAL A O 1
ATOM 862 N N . LEU A 1 114 ? -20.829 -1.729 23.298 1.00 87.44 114 LEU A N 1
ATOM 863 C CA . LEU A 1 114 ? -22.157 -2.322 23.485 1.00 87.44 114 LEU A CA 1
ATOM 864 C C . LEU A 1 114 ? -22.282 -2.956 24.881 1.00 87.44 114 LEU A C 1
ATOM 866 O O . LEU A 1 114 ? -23.088 -2.507 25.693 1.00 87.44 114 LEU A O 1
ATOM 870 N N . ALA A 1 115 ? -21.360 -3.856 25.242 1.00 86.00 115 ALA A N 1
ATOM 871 C CA . ALA A 1 115 ? -21.344 -4.498 26.559 1.00 86.00 115 ALA A CA 1
ATOM 872 C C . ALA A 1 115 ? -21.246 -3.504 27.737 1.00 86.00 115 ALA A C 1
ATOM 874 O O . ALA A 1 115 ? -21.794 -3.760 28.809 1.00 86.00 115 ALA A O 1
ATOM 875 N N . ALA A 1 116 ? -20.566 -2.365 27.554 1.00 78.06 116 ALA A N 1
ATOM 876 C CA . ALA A 1 116 ? 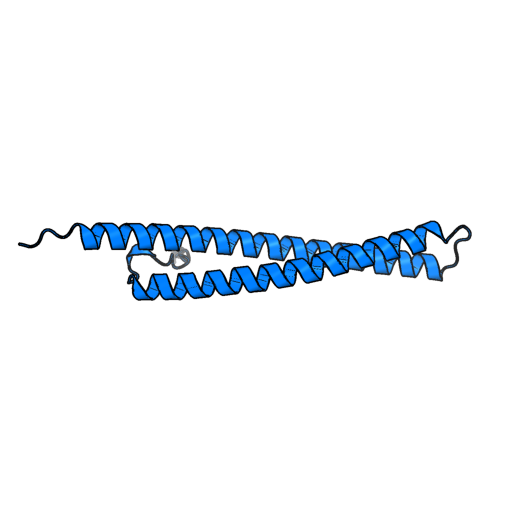-20.501 -1.300 28.556 1.00 78.06 116 ALA A CA 1
ATOM 877 C C . ALA A 1 116 ? -21.801 -0.478 28.650 1.00 78.06 116 ALA A C 1
ATOM 879 O O . ALA A 1 116 ? -22.141 -0.008 29.734 1.00 78.06 116 ALA A O 1
ATOM 880 N N . GLY A 1 117 ? -22.525 -0.304 27.540 1.00 72.12 117 GLY A N 1
ATOM 881 C CA . GLY A 1 117 ? -23.832 0.362 27.498 1.00 72.12 117 GLY A CA 1
ATOM 882 C C . GLY A 1 117 ? -24.993 -0.511 27.986 1.00 72.12 117 GLY A C 1
ATOM 883 O O . GLY A 1 117 ? -26.048 0.013 28.330 1.00 72.12 117 GLY A O 1
ATOM 884 N N . GLU A 1 118 ? -24.790 -1.827 28.052 1.00 62.00 118 GLU A N 1
ATOM 885 C CA . GLU A 1 118 ? -25.757 -2.823 28.528 1.00 62.00 118 GLU A CA 1
ATOM 886 C C . GLU A 1 118 ? -25.618 -3.148 30.026 1.00 62.00 118 GLU A C 1
ATOM 888 O O . GLU A 1 118 ? -26.315 -4.031 30.519 1.00 62.00 118 GLU A O 1
ATOM 893 N N . GLN A 1 119 ? -24.759 -2.443 30.775 1.00 49.88 119 GLN A N 1
ATOM 894 C CA . GLN A 1 119 ? -24.731 -2.528 32.240 1.00 49.88 119 GLN A CA 1
ATOM 895 C C . GLN A 1 119 ? -26.051 -1.962 32.800 1.00 49.88 119 GLN A C 1
ATOM 897 O O . GLN A 1 119 ? -26.272 -0.750 32.715 1.00 49.88 119 GLN A O 1
ATOM 902 N N . PRO A 1 120 ? -26.946 -2.794 33.368 1.00 51.59 120 PRO A N 1
ATOM 903 C CA . PRO A 1 120 ? -28.165 -2.293 33.973 1.00 51.59 120 PRO A CA 1
ATOM 904 C C . PRO A 1 120 ? -27.776 -1.526 35.233 1.00 51.59 120 PRO A C 1
ATOM 906 O O . PRO A 1 120 ? -27.191 -2.093 36.154 1.00 51.59 120 PRO A O 1
ATOM 909 N N . SER A 1 121 ? -28.100 -0.236 35.270 1.00 57.09 121 SER A N 1
ATOM 910 C CA . SER A 1 121 ? -28.090 0.560 36.494 1.00 57.09 121 SER A CA 1
ATOM 911 C C . SER A 1 121 ? -28.869 -0.208 37.567 1.00 57.09 121 SER A C 1
ATOM 913 O O . SER A 1 121 ? -30.084 -0.360 37.450 1.00 57.09 121 SER A O 1
ATOM 915 N N . SER A 1 122 ? -28.172 -0.757 38.559 1.00 51.75 122 SER A N 1
ATOM 916 C CA . SER A 1 122 ? -28.752 -1.362 39.763 1.00 51.75 122 SER A CA 1
ATOM 917 C C . SER A 1 122 ? -28.148 -0.689 40.980 1.00 51.75 122 SER A C 1
ATOM 919 O O . SER A 1 122 ? -26.910 -0.506 40.976 1.00 51.75 122 SER A O 1
#

Organism: NCBI:txid1450529

Mean predicted aligned error: 10.14 Å

Solvent-accessible surface area (backbone atoms only — not comparable to full-atom values): 7082 Å² total; per-residue (Å²): 139,87,83,82,77,84,79,76,83,72,76,82,75,77,60,70,83,79,53,51,67,69,55,42,50,52,52,42,54,50,44,52,52,50,43,53,53,50,50,53,51,44,52,54,51,53,55,50,39,51,51,39,52,48,52,39,50,52,58,64,70,70,52,90,63,92,48,75,67,56,56,55,50,46,55,52,34,52,51,50,39,51,53,47,50,54,50,45,53,52,49,51,52,50,40,53,51,47,54,52,52,39,53,52,44,51,51,52,45,50,52,52,52,50,60,62,70,66,60,74,91,123

Nearest PDB structures (foldseek):
  5l3c-assembly1_A  TM=9.538E-01  e=3.223E-01  Homo sapiens
  4czz-assembly1_A  TM=9.578E-01  e=5.559E-01  Homo sapiens
  2x0l-assembly1_A  TM=9.467E-01  e=5.232E-01  Homo sapiens
  6zbf-assembly1_D  TM=7.710E-01  e=1.018E+00  Plasmodium falciparum
  8dk2-assembly1_D  TM=4.284E-01  e=4.925E-01  Pseudomonas aeruginosa PA14

Secondary structure (DSSP, 8-state):
---------------GGGS-HHHHHHHHHHHHHHHHHHHHHHHHHHHHHHHHHHHHHHHHHH-SS--HHHHHHHHHHHHHHHHHHHHHHHHHHHHHHHHHHHHHHHHHHHHHHHHHHT----

Radius of gyration: 25.13 Å; Cα contacts (8 Å, |Δi|>4): 55; chains: 1; bounding box: 53×48×76 Å

Foldseek 3Di:
DDDDDDDDPDPPPPDLLPDDLVVLVVLLVVLVVVLVVLVVVLVVLVVVLVVLVVVLVVLVVPPPDDDVVSVVSNVVSVVSNVVSVVVSVVSVVVSVVSVVVSVVSVVSSVVVVVVVVPPPDD

pLDDT: mean 82.3, std 16.38, range [39.59, 96.19]